Protein AF-A0A7V7DVA6-F1 (afdb_monomer_lite)

pLDDT: mean 81.68, std 13.69, range [51.72, 96.88]

Secondary structure (DSSP, 8-state):
--HHHHHHHHHHGGG-TTSSS--SHHHHHHHHHHTT-B-GGGTTHHHHT-SS-SSB--HHHHHHHHHHHHTT---

Structure (mmCIF, N/CA/C/O backbone):
data_AF-A0A7V7DVA6-F1
#
_entry.id   AF-A0A7V7DVA6-F1
#
loop_
_atom_site.group_PDB
_atom_site.id
_atom_site.type_symbol
_atom_site.label_atom_id
_atom_site.label_alt_id
_atom_site.label_comp_id
_atom_site.label_asym_id
_atom_site.label_entity_id
_atom_site.label_seq_id
_atom_site.pdbx_PDB_ins_code
_atom_site.Cartn_x
_atom_site.Cartn_y
_atom_site.Cartn_z
_atom_site.occupancy
_atom_site.B_iso_or_equiv
_atom_site.auth_seq_id
_atom_site.auth_comp_id
_atom_site.auth_asym_id
_atom_site.auth_atom_id
_atom_site.pdbx_PDB_model_num
ATOM 1 N N . MET A 1 1 ? -1.429 12.810 -25.149 1.00 57.16 1 MET A N 1
ATOM 2 C CA . MET A 1 1 ? -1.504 12.287 -23.772 1.00 57.16 1 MET A CA 1
ATOM 3 C C . MET A 1 1 ? -2.787 12.823 -23.174 1.00 57.16 1 MET A C 1
ATOM 5 O O . MET A 1 1 ? -2.994 14.031 -23.226 1.00 57.16 1 MET A O 1
ATOM 9 N N . SER A 1 2 ? -3.706 11.943 -22.794 1.00 71.44 2 SER A N 1
ATOM 10 C CA . SER A 1 2 ? -5.049 12.318 -22.347 1.00 71.44 2 SER A CA 1
ATOM 11 C C . SER A 1 2 ? -5.055 12.687 -20.859 1.00 71.44 2 SER A C 1
ATOM 13 O O . SER A 1 2 ? -4.169 12.290 -20.105 1.00 71.44 2 SER A O 1
ATOM 15 N N . LEU A 1 3 ? -6.072 13.428 -20.416 1.00 56.97 3 LEU A N 1
ATOM 16 C CA . LEU A 1 3 ? -6.304 13.707 -18.991 1.00 56.97 3 LEU A CA 1
ATOM 17 C C . LEU A 1 3 ? -6.458 12.418 -18.158 1.00 56.97 3 LEU A C 1
ATOM 19 O O . LEU A 1 3 ? -6.075 12.402 -16.992 1.00 56.97 3 LEU A O 1
ATOM 23 N N . LEU A 1 4 ? -6.941 11.333 -18.776 1.00 58.78 4 LEU A N 1
ATOM 24 C CA . LEU A 1 4 ? -7.027 9.999 -18.173 1.00 58.78 4 LEU A CA 1
ATOM 25 C C . LEU A 1 4 ? -5.637 9.404 -17.892 1.00 58.78 4 LEU A C 1
ATOM 27 O O . LEU A 1 4 ? -5.434 8.809 -16.836 1.00 58.78 4 LEU A O 1
ATOM 31 N N . ASP A 1 5 ? -4.665 9.628 -18.783 1.00 59.88 5 ASP A N 1
ATOM 32 C CA . ASP A 1 5 ? -3.282 9.174 -18.581 1.00 59.88 5 ASP A CA 1
ATOM 33 C C . ASP A 1 5 ? -2.610 9.940 -17.430 1.00 59.88 5 ASP A C 1
ATOM 35 O O . ASP A 1 5 ? -1.895 9.351 -16.626 1.00 59.88 5 ASP A O 1
ATOM 39 N N . LEU A 1 6 ? -2.877 11.246 -17.304 1.00 53.66 6 LEU A N 1
ATOM 40 C CA . LEU A 1 6 ? -2.338 12.088 -16.227 1.00 53.66 6 LEU A CA 1
ATOM 41 C C . LEU A 1 6 ? -2.951 11.757 -14.857 1.00 53.66 6 LEU A C 1
ATOM 43 O O . LEU A 1 6 ? -2.227 11.722 -13.863 1.00 53.66 6 LEU A O 1
ATOM 47 N N . GLN A 1 7 ? -4.253 11.456 -14.797 1.00 58.78 7 GLN A N 1
ATOM 48 C CA . GLN A 1 7 ? -4.877 10.922 -13.580 1.00 58.78 7 GLN A CA 1
ATOM 49 C C . GLN A 1 7 ? -4.257 9.577 -13.185 1.00 58.78 7 GLN A C 1
ATOM 51 O O . GLN A 1 7 ? -3.930 9.376 -12.017 1.00 58.78 7 GLN A O 1
ATOM 56 N N . GLN A 1 8 ? -4.005 8.691 -14.154 1.00 59.69 8 GLN A N 1
ATOM 57 C CA . GLN A 1 8 ? -3.309 7.433 -13.888 1.00 59.69 8 GLN A CA 1
ATOM 58 C C . GLN A 1 8 ? -1.851 7.622 -13.460 1.00 59.69 8 GLN A C 1
ATOM 60 O O . GLN A 1 8 ? -1.367 6.800 -12.692 1.00 59.69 8 GLN A O 1
ATOM 65 N N . ILE A 1 9 ? -1.142 8.652 -13.929 1.00 57.59 9 ILE A N 1
ATOM 66 C CA . ILE A 1 9 ? 0.238 8.947 -13.506 1.00 57.59 9 ILE A CA 1
ATOM 67 C C . ILE A 1 9 ? 0.281 9.427 -12.049 1.00 57.59 9 ILE A C 1
ATOM 69 O O . ILE A 1 9 ? 1.145 8.982 -11.297 1.00 57.59 9 ILE A O 1
ATOM 73 N N . ASN A 1 10 ? -0.670 10.263 -11.626 1.00 58.00 10 ASN A N 1
ATOM 74 C CA . ASN A 1 10 ? -0.726 10.746 -10.244 1.00 58.00 10 ASN A CA 1
ATOM 75 C C . ASN A 1 10 ? -1.035 9.625 -9.241 1.00 58.00 10 ASN A C 1
ATOM 77 O O . ASN A 1 10 ? -0.491 9.641 -8.144 1.00 58.00 10 ASN A O 1
ATOM 81 N N . GLU A 1 11 ? -1.837 8.622 -9.613 1.00 58.06 11 GLU A N 1
ATOM 82 C CA . GLU A 1 11 ? -2.129 7.482 -8.727 1.00 58.06 11 GLU A CA 1
ATOM 83 C C . GLU A 1 11 ? -1.003 6.438 -8.645 1.00 58.06 11 GLU A C 1
ATOM 85 O O . GLU A 1 11 ? -0.955 5.665 -7.692 1.00 58.06 11 GLU A O 1
ATOM 90 N N . ARG A 1 12 ? -0.054 6.426 -9.592 1.00 64.62 12 ARG A N 1
ATOM 91 C CA . ARG A 1 12 ? 1.076 5.474 -9.581 1.00 64.62 12 ARG A CA 1
ATOM 92 C C . ARG A 1 12 ? 2.077 5.741 -8.467 1.00 64.62 12 ARG A C 1
ATOM 94 O O . ARG A 1 12 ? 2.646 4.798 -7.931 1.00 64.62 12 ARG A O 1
ATOM 101 N N . PHE A 1 13 ? 2.298 7.010 -8.126 1.00 65.50 13 PHE A N 1
ATOM 102 C CA . PHE A 1 13 ? 3.294 7.384 -7.120 1.00 65.50 13 PHE A CA 1
ATOM 103 C C . PHE A 1 13 ? 2.925 6.880 -5.717 1.00 65.50 13 PHE A C 1
ATOM 105 O O . PHE A 1 13 ? 3.803 6.617 -4.904 1.00 65.50 13 PHE A O 1
ATOM 112 N N . PHE A 1 14 ? 1.633 6.688 -5.448 1.00 75.25 14 PHE A N 1
ATOM 113 C CA . PHE A 1 14 ? 1.144 6.258 -4.139 1.00 75.25 14 PHE A CA 1
ATOM 114 C C . PHE A 1 14 ? 1.273 4.750 -3.889 1.00 75.25 14 PHE A C 1
ATOM 116 O O . PHE A 1 14 ? 1.119 4.327 -2.752 1.00 75.25 14 PHE A O 1
ATOM 123 N N . LEU A 1 15 ? 1.579 3.947 -4.916 1.00 81.81 15 LEU A N 1
ATOM 124 C CA . LEU A 1 15 ? 1.677 2.483 -4.811 1.00 81.81 15 LEU A CA 1
ATOM 125 C C . LEU A 1 15 ? 3.112 1.967 -4.624 1.00 81.81 15 LEU A C 1
ATOM 127 O O . LEU A 1 15 ? 3.291 0.783 -4.349 1.00 81.81 15 LEU A O 1
ATOM 131 N N . ALA A 1 16 ? 4.116 2.839 -4.765 1.00 83.81 16 ALA A N 1
ATOM 132 C CA . ALA A 1 16 ? 5.523 2.544 -4.489 1.00 83.81 16 ALA A CA 1
ATOM 133 C C . ALA A 1 16 ? 5.832 2.849 -3.013 1.00 83.81 16 ALA A C 1
ATOM 135 O O . ALA A 1 16 ? 6.459 3.858 -2.676 1.00 83.81 16 ALA A O 1
ATOM 136 N N . PHE A 1 17 ? 5.339 2.006 -2.107 1.00 87.69 17 PHE A N 1
ATOM 137 C CA . PHE A 1 17 ? 5.379 2.243 -0.660 1.00 87.69 17 PHE A CA 1
ATOM 138 C C . PHE A 1 17 ? 6.802 2.302 -0.098 1.00 87.69 17 PHE A C 1
ATOM 140 O O . PHE A 1 17 ? 7.051 2.954 0.916 1.00 87.69 17 PHE A O 1
ATOM 147 N N . ASN A 1 18 ? 7.751 1.629 -0.749 1.00 86.00 18 ASN A N 1
ATOM 148 C CA . ASN A 1 18 ? 9.162 1.673 -0.371 1.00 86.00 18 ASN A CA 1
ATOM 149 C C . ASN A 1 18 ? 9.941 2.834 -1.031 1.00 86.00 18 ASN A C 1
ATOM 151 O O . ASN A 1 18 ? 11.147 2.950 -0.807 1.00 86.00 18 ASN A O 1
ATOM 155 N N . ALA A 1 19 ? 9.261 3.671 -1.826 1.00 84.44 19 ALA A N 1
ATOM 156 C CA . ALA A 1 19 ? 9.811 4.792 -2.582 1.00 84.44 19 ALA A CA 1
ATOM 157 C C . ALA A 1 19 ? 10.978 4.432 -3.529 1.00 84.44 19 ALA A C 1
ATOM 159 O O . ALA A 1 19 ? 11.780 5.302 -3.870 1.00 84.44 19 ALA A O 1
ATOM 160 N N . ASP A 1 20 ? 11.073 3.176 -3.988 1.00 85.69 20 ASP A N 1
ATOM 161 C CA . ASP A 1 20 ? 12.087 2.751 -4.967 1.00 85.69 20 ASP A CA 1
ATOM 162 C C . ASP A 1 20 ? 11.712 3.096 -6.425 1.00 85.69 20 ASP A C 1
ATOM 164 O O . ASP A 1 20 ? 12.500 2.888 -7.350 1.00 85.69 20 ASP A O 1
ATOM 168 N N . GLY A 1 21 ? 10.515 3.663 -6.612 1.00 82.19 21 GLY A N 1
ATOM 169 C CA . GLY A 1 21 ? 9.960 4.093 -7.892 1.00 82.19 21 GLY A CA 1
ATOM 170 C C . GLY A 1 21 ? 9.249 2.987 -8.670 1.00 82.19 21 GLY A C 1
ATOM 171 O O . GLY A 1 21 ? 8.511 3.298 -9.599 1.00 82.19 21 GLY A O 1
ATOM 172 N N . ASN A 1 22 ? 9.413 1.722 -8.290 1.00 85.31 22 ASN A N 1
ATOM 173 C CA . ASN A 1 22 ? 8.783 0.578 -8.931 1.00 85.31 22 ASN A CA 1
ATOM 174 C C . ASN A 1 22 ? 7.568 0.113 -8.130 1.00 85.31 22 ASN A C 1
ATOM 176 O O . ASN A 1 22 ? 7.453 0.374 -6.941 1.00 85.31 22 ASN A O 1
ATOM 180 N N . ILE A 1 23 ? 6.669 -0.605 -8.803 1.00 88.19 23 ILE A N 1
ATOM 181 C CA . ILE A 1 23 ? 5.546 -1.293 -8.163 1.00 88.19 23 ILE A CA 1
ATOM 182 C C . ILE A 1 23 ? 5.801 -2.787 -8.327 1.00 88.19 23 ILE A C 1
ATOM 184 O O . ILE A 1 23 ? 5.684 -3.325 -9.433 1.00 88.19 23 ILE A O 1
ATOM 188 N N . ASN A 1 24 ? 6.230 -3.450 -7.257 1.00 90.00 24 ASN A N 1
ATOM 189 C CA . ASN A 1 24 ? 6.669 -4.840 -7.309 1.00 90.00 24 ASN A CA 1
ATOM 190 C C . ASN A 1 24 ? 6.372 -5.613 -6.007 1.00 90.00 24 ASN A C 1
ATOM 192 O O . ASN A 1 24 ? 5.556 -5.225 -5.170 1.00 90.00 24 ASN A O 1
ATOM 196 N N . PHE A 1 25 ? 7.020 -6.767 -5.839 1.00 92.81 25 PHE A N 1
ATOM 197 C CA . PHE A 1 25 ? 6.827 -7.623 -4.670 1.00 92.81 25 PHE A CA 1
ATOM 198 C C . PHE A 1 25 ? 7.198 -6.947 -3.336 1.00 92.81 25 PHE A C 1
ATOM 200 O O . PHE A 1 25 ? 6.661 -7.317 -2.291 1.00 92.81 25 PHE A O 1
ATOM 207 N N . ALA A 1 26 ? 8.101 -5.965 -3.344 1.00 93.56 26 ALA A N 1
ATOM 208 C CA . ALA A 1 26 ? 8.457 -5.196 -2.159 1.00 93.56 26 ALA A CA 1
ATOM 209 C C . ALA A 1 26 ? 7.268 -4.372 -1.641 1.00 93.56 26 ALA A C 1
ATOM 211 O O . ALA A 1 26 ? 7.023 -4.369 -0.434 1.00 93.56 26 ALA A O 1
ATOM 212 N N . ASP A 1 27 ? 6.482 -3.768 -2.533 1.00 92.38 27 ASP A N 1
ATOM 213 C CA . ASP A 1 27 ? 5.266 -3.028 -2.175 1.00 92.38 27 ASP A CA 1
ATOM 214 C C . ASP A 1 27 ? 4.170 -3.965 -1.677 1.00 92.38 27 ASP A C 1
ATOM 216 O O . ASP A 1 27 ? 3.518 -3.688 -0.672 1.00 92.38 27 ASP A O 1
ATOM 220 N N . TYR A 1 28 ? 4.037 -5.143 -2.294 1.00 93.88 28 TYR A N 1
ATOM 221 C CA . TYR A 1 28 ? 3.159 -6.192 -1.770 1.00 93.88 28 TYR A CA 1
ATOM 222 C C . TYR A 1 28 ? 3.555 -6.597 -0.345 1.00 93.88 28 TYR A C 1
ATOM 224 O O . TYR A 1 28 ? 2.701 -6.688 0.535 1.00 93.88 28 TYR A O 1
ATOM 232 N N . SER A 1 29 ? 4.849 -6.811 -0.095 1.00 95.75 29 SER A N 1
ATOM 233 C CA . SER A 1 29 ? 5.363 -7.142 1.237 1.00 95.75 29 SER A CA 1
ATOM 234 C C . SER A 1 29 ? 5.101 -6.019 2.244 1.00 95.75 29 SER A C 1
ATOM 236 O O . SER A 1 29 ? 4.813 -6.288 3.411 1.00 95.75 29 SER A O 1
ATOM 238 N N . PHE A 1 30 ? 5.160 -4.760 1.804 1.00 94.50 30 PHE A N 1
ATOM 239 C CA . PHE A 1 30 ? 4.816 -3.608 2.630 1.00 94.50 30 PHE A CA 1
ATOM 240 C C . PHE A 1 30 ? 3.321 -3.593 2.978 1.00 94.50 30 PHE A C 1
ATOM 242 O O . PHE A 1 30 ? 2.983 -3.583 4.160 1.00 94.50 30 PHE A O 1
ATOM 249 N N . LEU A 1 31 ? 2.429 -3.702 1.988 1.00 94.44 31 LEU A N 1
ATOM 250 C CA . LEU A 1 31 ? 0.977 -3.771 2.197 1.00 94.44 31 LEU A CA 1
ATOM 251 C C . LEU A 1 31 ? 0.588 -4.951 3.094 1.00 94.44 31 LEU A C 1
ATOM 253 O O . LEU A 1 31 ? -0.202 -4.798 4.022 1.00 94.44 31 LEU A O 1
ATOM 257 N N . ALA A 1 32 ? 1.197 -6.120 2.888 1.00 95.56 32 ALA A N 1
ATOM 258 C CA . ALA A 1 32 ? 0.924 -7.320 3.674 1.00 95.56 32 ALA A CA 1
ATOM 259 C C . ALA A 1 32 ? 1.212 -7.143 5.176 1.00 95.56 32 ALA A C 1
ATOM 261 O O . ALA A 1 32 ? 0.538 -7.764 5.996 1.00 95.56 32 ALA A O 1
ATOM 262 N N . LYS A 1 33 ? 2.167 -6.279 5.559 1.00 94.50 33 LYS A N 1
ATOM 263 C CA . LYS A 1 33 ? 2.430 -5.941 6.973 1.00 94.50 33 LYS A CA 1
ATOM 264 C C . LYS A 1 33 ? 1.302 -5.136 7.612 1.00 94.50 33 LYS A C 1
ATOM 266 O O . LYS A 1 33 ? 1.173 -5.154 8.833 1.00 94.50 33 LYS A O 1
ATOM 271 N N . HIS A 1 34 ? 0.525 -4.424 6.803 1.00 92.69 34 HIS A N 1
ATOM 272 C CA . HIS A 1 34 ? -0.586 -3.597 7.253 1.00 92.69 34 HIS A CA 1
ATOM 273 C C . HIS A 1 34 ? -1.955 -4.232 6.987 1.00 92.69 34 HIS A C 1
ATOM 275 O O . HIS A 1 34 ? -2.958 -3.716 7.466 1.00 92.69 34 HIS A O 1
ATOM 281 N N . PHE A 1 35 ? -2.012 -5.360 6.277 1.00 94.88 35 PHE A N 1
ATOM 282 C CA . PHE A 1 35 ? -3.255 -6.033 5.918 1.00 94.88 35 PHE A CA 1
ATOM 283 C C . PHE A 1 35 ? -4.109 -6.377 7.147 1.00 94.88 35 PHE A C 1
ATOM 285 O O . PHE A 1 35 ? -3.615 -6.931 8.130 1.00 94.88 35 PHE A O 1
ATOM 292 N N . LYS A 1 36 ? -5.411 -6.089 7.059 1.00 94.25 36 LYS A N 1
ATOM 293 C CA . LYS A 1 36 ? -6.414 -6.140 8.138 1.00 94.25 36 LYS A CA 1
ATOM 294 C C . LYS A 1 36 ? -6.232 -5.120 9.261 1.00 94.25 36 LYS A C 1
ATOM 296 O O . LYS A 1 36 ? -6.955 -5.208 10.257 1.00 94.25 36 LYS A O 1
ATOM 301 N N . ASN A 1 37 ? -5.324 -4.154 9.134 1.00 93.44 37 ASN A N 1
ATOM 302 C CA . ASN A 1 37 ? -5.354 -3.010 10.035 1.00 93.44 37 ASN A CA 1
ATOM 303 C C . ASN A 1 37 ? -6.668 -2.253 9.852 1.00 93.44 37 ASN A C 1
ATOM 305 O O . ASN A 1 37 ? -7.172 -2.115 8.742 1.00 93.44 37 ASN A O 1
ATOM 309 N N . GLN A 1 38 ? -7.207 -1.781 10.969 1.00 88.62 38 GLN A N 1
ATOM 310 C CA . GLN A 1 38 ? -8.440 -1.011 11.049 1.00 88.62 38 GLN A CA 1
ATOM 311 C C . GLN A 1 38 ? -8.159 0.290 11.795 1.00 88.62 38 GLN A C 1
ATOM 313 O O . GLN A 1 38 ? -7.172 0.395 12.527 1.00 88.62 38 GLN A O 1
ATOM 318 N N . ASN A 1 39 ? -9.067 1.257 11.671 1.00 84.44 39 ASN A N 1
ATOM 319 C CA . ASN A 1 39 ? -8.927 2.593 12.251 1.00 84.44 39 ASN A CA 1
ATOM 320 C C . ASN A 1 39 ? -7.708 3.359 11.694 1.00 84.44 39 ASN A C 1
ATOM 322 O O . ASN A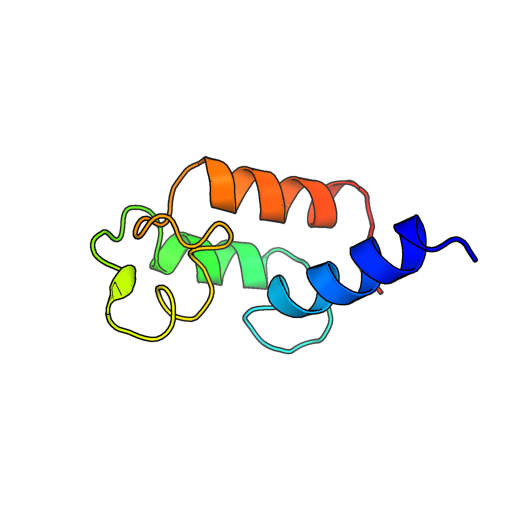 1 39 ? -7.111 4.184 12.387 1.00 84.44 39 ASN A O 1
ATOM 326 N N . CYS A 1 40 ? -7.360 3.122 10.423 1.00 83.81 40 CYS A N 1
ATOM 327 C CA . CYS A 1 40 ? -6.302 3.838 9.699 1.00 83.81 40 CYS A CA 1
ATOM 328 C C . CYS A 1 40 ? -6.619 5.335 9.482 1.00 83.81 40 CYS A C 1
ATOM 330 O O . CYS A 1 40 ? -5.738 6.106 9.104 1.00 83.81 40 CYS A O 1
ATOM 332 N N . SER A 1 41 ? -7.845 5.767 9.798 1.00 72.75 41 SER A N 1
ATOM 333 C CA . SER A 1 41 ? -8.361 7.132 9.635 1.00 72.75 41 SER A CA 1
ATOM 334 C C . SER A 1 41 ? -7.680 8.200 10.505 1.00 72.75 41 SER A C 1
ATOM 336 O O . SER A 1 41 ? -7.888 9.389 10.275 1.00 72.75 41 SER A O 1
ATOM 338 N N . GLN A 1 42 ? -6.872 7.812 11.501 1.00 66.00 42 GLN A N 1
ATOM 339 C CA . GLN A 1 42 ? -6.261 8.743 12.464 1.00 66.00 42 GLN A CA 1
ATOM 340 C C . GLN A 1 42 ? -4.749 8.968 12.281 1.00 66.00 42 GLN A C 1
ATOM 342 O O . GLN A 1 42 ? -4.216 9.916 12.856 1.00 66.00 42 GLN A O 1
ATOM 347 N N . SER A 1 43 ? -4.034 8.145 11.502 1.00 65.69 43 SER A N 1
ATOM 348 C CA . SER A 1 43 ? -2.583 8.307 11.308 1.00 65.69 43 SER A CA 1
ATOM 349 C C . SER A 1 43 ? -2.096 7.714 9.987 1.00 65.69 43 SER A C 1
ATOM 351 O O . SER A 1 43 ? -2.165 6.502 9.781 1.00 65.69 43 SER A O 1
ATOM 353 N N . ASN A 1 44 ? -1.578 8.592 9.117 1.00 71.00 44 ASN A N 1
ATOM 354 C CA . ASN A 1 44 ? -0.868 8.299 7.864 1.00 71.00 44 ASN A CA 1
ATOM 355 C C . ASN A 1 44 ? -1.484 7.177 6.998 1.00 71.00 44 ASN A C 1
ATOM 357 O O . ASN A 1 44 ? -0.733 6.450 6.357 1.00 71.00 44 ASN A O 1
ATOM 361 N N . CYS A 1 45 ? -2.809 6.979 7.043 1.00 79.56 45 CYS A N 1
ATOM 362 C CA . CYS A 1 45 ? -3.551 5.950 6.300 1.00 79.56 45 CYS A CA 1
ATOM 363 C C . CYS A 1 45 ? -2.860 4.576 6.334 1.00 79.56 45 CYS A C 1
ATOM 365 O O . CYS A 1 45 ? -2.583 3.967 5.302 1.00 79.56 45 CYS A O 1
ATOM 367 N N . CYS A 1 46 ? -2.459 4.134 7.534 1.00 86.62 46 CYS A N 1
ATOM 368 C CA . CYS A 1 46 ? -1.677 2.908 7.711 1.00 86.62 46 CYS A CA 1
ATOM 369 C C . CYS A 1 46 ? -0.393 2.886 6.859 1.00 86.62 46 CYS A C 1
ATOM 371 O O . CYS A 1 46 ? -0.135 1.958 6.100 1.00 86.62 46 CYS A O 1
ATOM 373 N N . ALA A 1 47 ? 0.420 3.935 7.000 1.00 86.69 47 ALA A N 1
ATOM 374 C CA . ALA A 1 47 ? 1.630 4.160 6.206 1.00 86.69 47 ALA A CA 1
ATOM 375 C C . ALA A 1 47 ? 1.372 4.240 4.685 1.00 86.69 47 ALA A C 1
ATOM 377 O O . ALA A 1 47 ? 2.218 3.840 3.892 1.00 86.69 47 ALA A O 1
ATOM 378 N N . GLY A 1 48 ? 0.206 4.764 4.295 1.00 88.44 48 GLY A N 1
ATOM 379 C CA . GLY A 1 48 ? -0.225 4.927 2.906 1.00 88.44 48 GLY A CA 1
ATOM 380 C C . GLY A 1 48 ? -0.773 3.658 2.250 1.00 88.44 48 GLY A C 1
ATOM 381 O O . GLY A 1 48 ? -0.965 3.659 1.041 1.00 88.44 48 GLY A O 1
ATOM 382 N N . THR A 1 49 ? -1.004 2.583 3.013 1.00 91.56 49 THR A N 1
ATOM 383 C CA . THR A 1 49 ? -1.489 1.296 2.473 1.00 91.56 49 THR A CA 1
ATOM 384 C C . THR A 1 49 ? -3.011 1.175 2.416 1.00 91.56 49 THR A C 1
ATOM 386 O O . THR A 1 49 ? -3.505 0.290 1.725 1.00 91.56 49 THR A O 1
ATOM 389 N N . ASP A 1 50 ? -3.736 2.060 3.103 1.00 92.31 50 ASP A N 1
ATOM 390 C CA . ASP A 1 50 ? -5.179 2.277 2.937 1.00 92.31 50 ASP A CA 1
ATOM 391 C C . ASP A 1 50 ? -5.374 3.240 1.751 1.00 92.31 50 ASP A C 1
ATOM 393 O O . ASP A 1 50 ? -5.237 4.459 1.880 1.00 92.31 50 ASP A O 1
ATOM 397 N N . LEU A 1 51 ? -5.571 2.673 0.558 1.00 89.00 51 LEU A N 1
ATOM 398 C CA . LEU A 1 51 ? -5.518 3.378 -0.726 1.00 89.00 51 LEU A CA 1
ATOM 399 C C . LEU A 1 51 ? -6.830 4.081 -1.066 1.00 89.00 51 LEU A C 1
ATOM 401 O O . LEU A 1 51 ? -6.830 5.042 -1.840 1.00 89.00 51 LEU A O 1
ATOM 405 N N . ASN A 1 52 ? -7.949 3.604 -0.522 1.00 89.44 52 ASN A N 1
ATOM 406 C CA . ASN A 1 52 ? -9.255 4.243 -0.674 1.00 89.44 52 ASN A CA 1
ATOM 407 C C . ASN A 1 52 ? -9.621 5.158 0.511 1.00 89.44 52 ASN A C 1
ATOM 409 O O . ASN A 1 52 ? -10.626 5.868 0.426 1.00 89.44 52 ASN A O 1
ATOM 413 N N . ASN A 1 53 ? -8.779 5.209 1.549 1.00 89.06 53 ASN A N 1
ATOM 414 C CA . ASN A 1 53 ? -8.971 5.954 2.793 1.00 89.06 53 ASN A CA 1
ATOM 415 C C . ASN A 1 53 ? -10.260 5.571 3.537 1.00 89.06 53 ASN A C 1
ATOM 417 O O . ASN A 1 53 ? -10.901 6.436 4.147 1.00 89.06 53 ASN A O 1
ATOM 421 N N . ASP A 1 54 ? -10.670 4.301 3.478 1.00 91.44 54 ASP A N 1
ATOM 422 C CA . ASP A 1 54 ? -11.869 3.822 4.176 1.00 91.44 54 ASP A CA 1
ATOM 423 C C . ASP A 1 54 ? -11.618 3.473 5.654 1.00 91.44 54 ASP A C 1
ATOM 425 O O . ASP A 1 54 ? -12.550 3.184 6.413 1.00 91.44 54 ASP A O 1
ATOM 429 N N . GLY A 1 55 ? -10.364 3.590 6.096 1.00 92.50 55 GLY A N 1
ATOM 430 C CA . GLY A 1 55 ? -9.938 3.311 7.456 1.00 92.50 55 GLY A CA 1
ATOM 431 C C . GLY A 1 55 ? -9.516 1.861 7.674 1.00 92.50 55 GLY A C 1
ATOM 432 O O . GLY A 1 55 ? -9.195 1.517 8.818 1.00 92.50 55 GLY A O 1
ATOM 433 N N . SER A 1 56 ? -9.498 1.035 6.630 1.00 93.75 56 SER A N 1
ATOM 434 C CA . SER A 1 56 ? -9.056 -0.354 6.661 1.00 93.75 56 SER A CA 1
ATOM 435 C C . SER A 1 56 ? -8.030 -0.620 5.565 1.00 93.75 56 SER A C 1
ATOM 437 O O . SER A 1 56 ? -8.060 -0.010 4.510 1.00 93.75 56 SER A O 1
ATOM 439 N N . VAL A 1 57 ? -7.118 -1.557 5.817 1.00 94.56 57 VAL A N 1
ATOM 440 C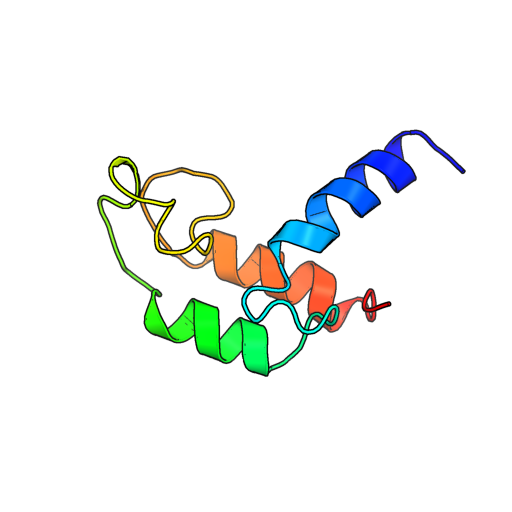 CA . VAL A 1 57 ? -6.274 -2.126 4.757 1.00 94.56 57 VAL A CA 1
ATOM 441 C C . VAL A 1 57 ? -6.818 -3.503 4.433 1.00 94.56 57 VAL A C 1
ATOM 443 O O . VAL A 1 57 ? -6.665 -4.435 5.231 1.00 94.56 57 VAL A O 1
ATOM 446 N N . ASP A 1 58 ? -7.477 -3.650 3.294 1.00 96.12 58 ASP A N 1
ATOM 447 C CA . ASP A 1 58 ? -8.203 -4.866 2.958 1.00 96.12 58 ASP A CA 1
ATOM 448 C C . ASP A 1 58 ? -7.979 -5.351 1.515 1.00 96.12 58 ASP A C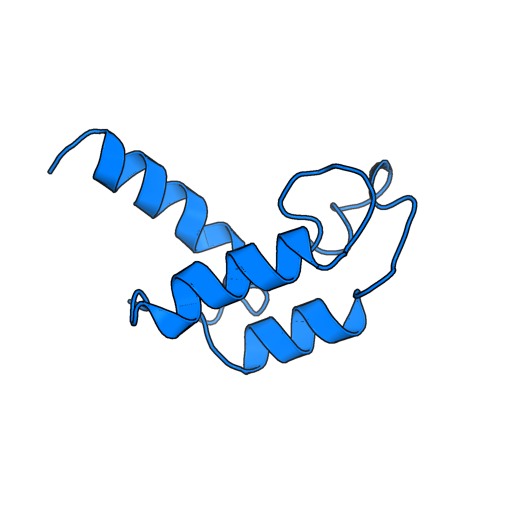 1
ATOM 450 O O . ASP A 1 58 ? -6.989 -5.037 0.844 1.00 96.12 58 ASP A O 1
ATOM 454 N N . SER A 1 59 ? -8.839 -6.267 1.065 1.00 96.88 59 SER A N 1
ATOM 455 C CA . SER A 1 59 ? -8.752 -6.838 -0.279 1.00 96.88 59 SER A CA 1
ATOM 456 C C . SER A 1 59 ? -8.869 -5.803 -1.398 1.00 96.88 59 SER A C 1
ATOM 458 O O . SER A 1 59 ? -8.355 -6.055 -2.486 1.00 96.88 59 SER A O 1
ATOM 460 N N . TYR A 1 60 ? -9.531 -4.672 -1.155 1.00 94.94 60 TYR A N 1
ATOM 461 C CA . TYR A 1 60 ? -9.636 -3.570 -2.097 1.00 94.94 60 TYR A CA 1
ATOM 462 C C . TYR A 1 60 ? -8.258 -2.962 -2.372 1.00 94.94 60 TYR A C 1
ATOM 464 O O . TYR A 1 60 ? -7.855 -2.860 -3.534 1.00 94.94 60 TYR A O 1
ATOM 472 N N . ASP A 1 61 ? -7.493 -2.645 -1.326 1.00 93.75 61 ASP A N 1
ATOM 473 C CA . ASP A 1 61 ? -6.160 -2.049 -1.466 1.00 93.75 61 ASP A CA 1
ATOM 474 C C . ASP A 1 61 ? -5.194 -3.008 -2.159 1.00 93.75 61 ASP A C 1
ATOM 476 O O . ASP A 1 61 ? -4.457 -2.635 -3.076 1.00 93.75 61 ASP A O 1
ATOM 480 N N . LEU A 1 62 ? -5.257 -4.290 -1.783 1.00 94.69 62 LEU A N 1
ATOM 481 C CA . LEU A 1 62 ? -4.482 -5.335 -2.442 1.00 94.69 62 LEU A CA 1
ATOM 482 C C . LEU A 1 62 ? -4.838 -5.445 -3.931 1.00 94.69 62 LEU A C 1
ATOM 484 O O . LEU A 1 62 ? -3.944 -5.533 -4.773 1.00 94.69 62 LEU A O 1
ATOM 488 N N . ALA A 1 63 ? -6.129 -5.441 -4.273 1.00 93.25 63 ALA A N 1
ATOM 489 C CA . ALA A 1 63 ? -6.568 -5.507 -5.663 1.00 93.25 63 ALA A CA 1
ATOM 490 C C . ALA A 1 63 ? -6.056 -4.306 -6.466 1.00 93.25 63 ALA A C 1
ATOM 492 O O . ALA A 1 63 ? -5.606 -4.483 -7.600 1.00 93.25 63 ALA A O 1
ATOM 493 N N . ARG A 1 64 ? -6.053 -3.109 -5.865 1.00 90.12 64 ARG A N 1
ATOM 494 C CA . ARG A 1 64 ? -5.524 -1.900 -6.498 1.00 90.12 64 ARG A CA 1
ATOM 495 C C . ARG A 1 64 ? -4.027 -2.021 -6.765 1.00 90.12 64 ARG A C 1
ATOM 497 O O . ARG A 1 64 ? -3.608 -1.799 -7.896 1.00 90.12 64 ARG A O 1
ATOM 504 N N . LEU A 1 65 ? -3.233 -2.457 -5.786 1.00 90.75 65 LEU A N 1
ATOM 505 C CA . LEU A 1 65 ? -1.800 -2.704 -5.979 1.00 90.75 65 LEU A CA 1
ATOM 506 C C . LEU A 1 65 ? -1.541 -3.706 -7.120 1.00 90.75 65 LEU A C 1
ATOM 508 O O . LEU A 1 65 ? -0.730 -3.449 -8.014 1.00 90.75 65 LEU A O 1
ATOM 512 N N . LE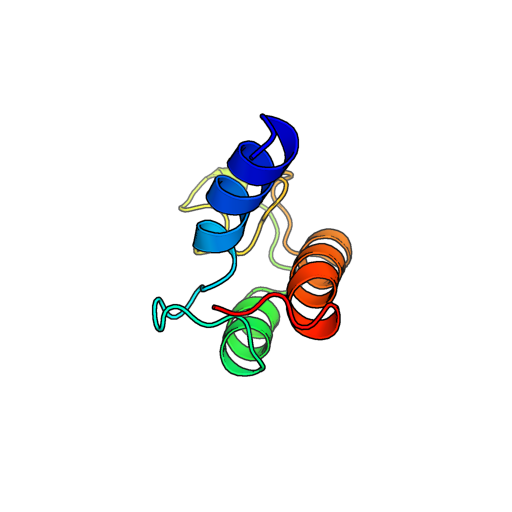U A 1 66 ? -2.248 -4.840 -7.110 1.00 90.69 66 LEU A N 1
ATOM 513 C CA . LEU A 1 66 ? -2.087 -5.898 -8.110 1.00 90.69 66 LEU A CA 1
ATOM 514 C C . LEU A 1 66 ? -2.500 -5.449 -9.515 1.00 90.69 66 LEU A C 1
ATOM 516 O O . LEU A 1 66 ? -1.875 -5.868 -10.487 1.00 90.69 66 LEU A O 1
ATOM 520 N N . GLU A 1 67 ? -3.514 -4.591 -9.644 1.00 87.31 67 GLU A N 1
ATOM 521 C CA . GLU A 1 67 ? -3.936 -4.040 -10.934 1.00 87.31 67 GLU A CA 1
ATOM 522 C C . GLU A 1 67 ? -2.792 -3.285 -11.624 1.00 87.31 67 GLU A C 1
ATOM 524 O O . GLU A 1 67 ? -2.586 -3.459 -12.826 1.00 87.31 67 GLU A O 1
ATOM 529 N N . TYR A 1 68 ? -2.021 -2.484 -10.885 1.00 82.50 68 TYR A N 1
ATOM 530 C CA . TYR A 1 68 ? -0.883 -1.753 -11.451 1.00 82.50 68 TYR A CA 1
ATOM 531 C C . TYR A 1 68 ? 0.342 -2.643 -11.644 1.00 82.50 68 TYR A C 1
ATOM 533 O O . TYR A 1 68 ? 0.945 -2.616 -12.720 1.00 82.50 68 TYR A O 1
ATOM 541 N N . TRP A 1 69 ? 0.670 -3.476 -10.650 1.00 85.81 69 TRP A N 1
ATOM 542 C CA . TRP A 1 69 ? 1.813 -4.385 -10.731 1.00 85.81 69 TRP A CA 1
ATOM 543 C C . TRP A 1 69 ? 1.679 -5.357 -11.916 1.00 85.81 69 TRP A C 1
ATOM 545 O O . TRP A 1 69 ? 2.577 -5.463 -12.753 1.00 85.81 69 TRP A O 1
ATOM 555 N N . LEU A 1 70 ? 0.538 -6.041 -12.042 1.00 85.06 70 LEU A N 1
ATOM 556 C CA 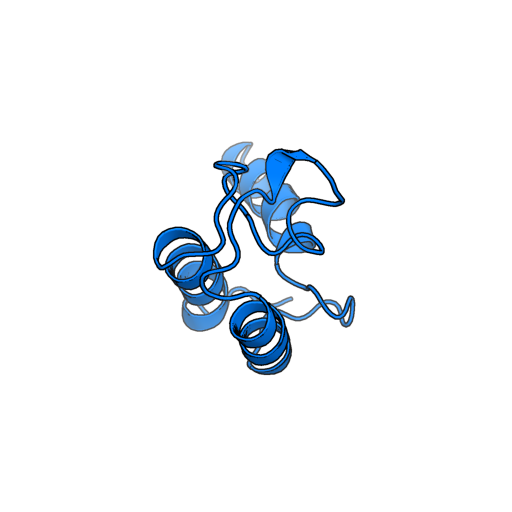. LEU A 1 70 ? 0.359 -7.120 -13.020 1.00 85.06 70 LEU A CA 1
ATOM 557 C C . LEU A 1 70 ? 0.020 -6.634 -14.429 1.00 85.06 70 LEU A C 1
ATOM 559 O O . LEU A 1 70 ? 0.235 -7.372 -15.389 1.00 85.06 70 LEU A O 1
ATOM 563 N N . ARG A 1 71 ? -0.454 -5.394 -14.594 1.00 81.44 71 ARG A N 1
ATOM 564 C CA . ARG A 1 71 ? -0.571 -4.792 -15.932 1.00 81.44 71 ARG A CA 1
ATOM 565 C C . ARG A 1 71 ? 0.791 -4.465 -16.559 1.00 81.44 71 ARG A C 1
ATOM 567 O O . ARG A 1 71 ? 0.818 -4.009 -17.699 1.00 81.44 71 ARG A O 1
ATOM 574 N N . GLY A 1 72 ? 1.903 -4.686 -15.847 1.00 65.62 72 GLY A N 1
ATOM 575 C CA . GLY A 1 72 ? 3.247 -4.338 -16.316 1.00 65.62 72 GLY A CA 1
ATOM 576 C C . GLY A 1 72 ? 3.458 -2.828 -16.371 1.00 65.62 72 GLY A C 1
ATOM 577 O O . GLY A 1 72 ? 4.283 -2.338 -17.132 1.00 65.62 72 GLY A O 1
ATOM 578 N N . ILE A 1 73 ? 2.676 -2.092 -15.583 1.00 60.09 73 ILE A N 1
ATOM 579 C CA . ILE A 1 73 ? 2.697 -0.638 -15.505 1.00 60.09 73 ILE A CA 1
ATOM 580 C C . ILE A 1 73 ? 3.607 -0.248 -14.325 1.00 60.09 73 ILE A C 1
ATOM 582 O O . ILE A 1 73 ? 3.196 0.429 -13.387 1.00 60.09 73 ILE A O 1
ATOM 586 N N . GLY A 1 74 ? 4.845 -0.741 -14.351 1.00 55.09 74 GLY A N 1
ATOM 587 C CA . GLY A 1 74 ? 5.964 -0.130 -13.627 1.00 55.09 74 GLY A CA 1
ATOM 588 C C . GLY A 1 74 ? 6.628 0.919 -14.528 1.00 55.09 74 GLY A C 1
ATOM 589 O O . GLY A 1 74 ? 6.363 0.895 -15.735 1.00 55.09 74 GLY A O 1
ATOM 590 N N . PRO A 1 75 ? 7.405 1.876 -13.990 1.00 51.72 75 PRO A N 1
ATOM 591 C CA . PRO A 1 75 ? 8.240 2.726 -14.841 1.00 51.72 75 PRO A CA 1
ATOM 592 C C . PRO A 1 75 ? 9.192 1.914 -15.733 1.00 51.72 75 PRO A C 1
ATOM 594 O O . PRO A 1 75 ? 9.549 0.771 -15.363 1.00 51.72 75 PRO A O 1
#

Foldseek 3Di:
DDPVVVVVVVLQCLQPLVNPQWLDVVSVVQLVVQAQQAQCLPPCSSSSQVVVSPRHNYPVSVVVSCVCNVVVNGD

Radius of gyration: 12.24 Å; chains: 1; bounding box: 24×21×36 Å

Sequence (75 aa):
MSLLDLQQINERFFLAFNADGNINFADYS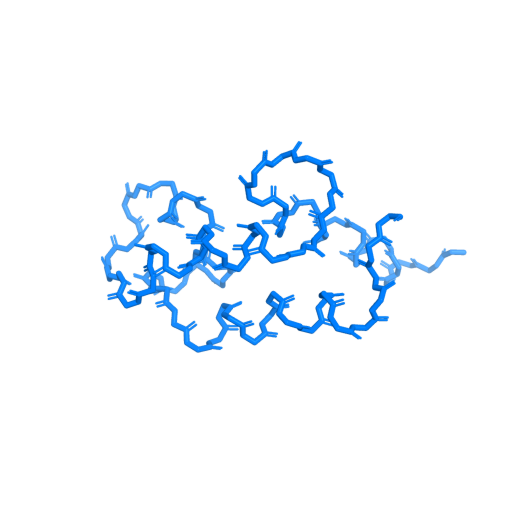FLAKHFKNQNCSQSNCCAGTDLNNDGSVDSYDLARLLEYWLRGIGP